Protein AF-A0A7S0H4Q3-F1 (afdb_monomer)

Organism: NCBI:txid1561963

Radius of gyration: 26.05 Å; Cα contacts (8 Å, |Δi|>4): 116; chains: 1; bounding box: 89×51×56 Å

Mean predicted aligned error: 16.58 Å

Foldseek 3Di:
DDDDDDDDDDDDDDDDDDPPPPDDDDDDDPPPPPPDDPDDDPDDDDPDPPPPPDDVPDPPVDDDDFDDPVVQVVVFVLLQVQVQVCQPPPPLLVCLQPVPDDPPDDDPKHKHWDGWDADRRRQDIDTDIDIDDPDPPSVVSSVVSVVVCVVVSQVSSCVVVVNPGRD

Structure (mmCIF, N/CA/C/O backbone):
data_AF-A0A7S0H4Q3-F1
#
_entry.id   AF-A0A7S0H4Q3-F1
#
loop_
_atom_site.group_PDB
_atom_site.id
_atom_site.type_symbol
_atom_site.label_atom_id
_atom_site.label_alt_id
_atom_site.label_comp_id
_atom_site.label_asym_id
_atom_site.label_entity_id
_atom_site.label_seq_id
_atom_site.pdbx_PDB_ins_code
_atom_site.Cartn_x
_atom_site.Cartn_y
_atom_site.Cartn_z
_atom_site.occupancy
_atom_site.B_iso_or_equiv
_atom_site.auth_seq_id
_atom_site.auth_comp_id
_atom_site.auth_asym_id
_atom_site.auth_atom_id
_atom_site.pdbx_PDB_model_num
ATOM 1 N N . TRP A 1 1 ? 45.903 17.457 2.655 1.00 40.56 1 TRP A N 1
ATOM 2 C CA . TRP A 1 1 ? 45.052 18.496 2.052 1.00 40.56 1 TRP A CA 1
ATOM 3 C C . TRP A 1 1 ? 43.611 18.254 2.516 1.00 40.56 1 TRP A C 1
ATOM 5 O O . TRP A 1 1 ? 42.798 17.762 1.752 1.00 40.56 1 TRP A O 1
ATOM 15 N N . GLU A 1 2 ? 43.290 18.280 3.816 1.00 36.81 2 GLU A N 1
ATOM 16 C CA . GLU A 1 2 ? 43.259 19.458 4.721 1.00 36.81 2 GLU A CA 1
ATOM 17 C C . GLU A 1 2 ? 42.435 20.608 4.107 1.00 36.81 2 GLU A C 1
ATOM 19 O O . GLU A 1 2 ? 42.729 21.013 2.993 1.00 36.81 2 GLU A O 1
ATOM 24 N N . GLY A 1 3 ? 41.405 21.181 4.731 1.00 35.56 3 GLY A N 1
ATOM 25 C CA . GLY A 1 3 ? 40.926 21.044 6.098 1.00 35.56 3 GLY A CA 1
ATOM 26 C C . GLY A 1 3 ? 39.667 21.889 6.349 1.00 35.56 3 GLY A C 1
ATOM 27 O O . GLY A 1 3 ? 39.279 22.743 5.556 1.00 35.56 3 GLY A O 1
ATOM 28 N N . PHE A 1 4 ? 39.047 21.586 7.485 1.00 44.62 4 PHE A N 1
ATOM 29 C CA . PHE A 1 4 ? 38.016 22.336 8.200 1.00 44.62 4 PHE A CA 1
ATOM 30 C C . PHE A 1 4 ? 38.403 23.804 8.475 1.00 44.62 4 PHE A C 1
ATOM 32 O O . PHE A 1 4 ? 39.499 24.048 8.970 1.00 44.62 4 PHE A O 1
ATOM 39 N N . SER A 1 5 ? 37.464 24.739 8.276 1.00 35.44 5 SER A N 1
ATOM 40 C CA . SER A 1 5 ? 37.209 25.971 9.064 1.00 35.44 5 SER A CA 1
ATOM 41 C C . SER A 1 5 ? 36.046 26.719 8.374 1.00 35.44 5 SER A C 1
ATOM 43 O O . SER A 1 5 ? 35.934 26.641 7.161 1.00 35.44 5 SER A O 1
ATOM 45 N N . MET A 1 6 ? 35.113 27.443 8.987 1.00 28.39 6 MET A N 1
ATOM 46 C CA . MET A 1 6 ? 35.128 28.155 10.251 1.00 28.39 6 MET A CA 1
ATOM 47 C C . MET A 1 6 ? 33.676 28.517 10.621 1.00 28.39 6 MET A C 1
ATOM 49 O O . MET A 1 6 ? 32.826 28.762 9.767 1.00 28.39 6 MET A O 1
ATOM 53 N N . VAL A 1 7 ? 33.424 28.539 11.922 1.00 37.47 7 VAL A N 1
ATOM 54 C CA . VAL A 1 7 ? 32.206 28.963 12.613 1.00 37.47 7 VAL A CA 1
ATOM 55 C C . VAL A 1 7 ? 31.779 30.377 12.196 1.00 37.47 7 VAL A C 1
ATOM 57 O O . VAL A 1 7 ? 32.596 31.292 12.167 1.00 37.47 7 VAL A O 1
ATOM 60 N N . THR A 1 8 ? 30.485 30.599 11.959 1.00 34.31 8 THR A N 1
ATOM 61 C CA . THR A 1 8 ? 29.902 31.949 11.992 1.00 34.31 8 THR A CA 1
ATOM 62 C C . THR A 1 8 ? 28.554 31.896 12.700 1.00 34.31 8 THR A C 1
ATOM 64 O O . THR A 1 8 ? 27.509 31.607 12.123 1.00 34.31 8 THR A O 1
ATOM 67 N N . VAL A 1 9 ? 28.623 32.133 14.008 1.00 36.75 9 VAL A N 1
ATOM 68 C CA . VAL A 1 9 ? 27.495 32.480 14.869 1.00 36.75 9 VAL A CA 1
ATOM 69 C C . VAL A 1 9 ? 27.100 33.912 14.523 1.00 36.75 9 VAL A C 1
ATOM 71 O O . VAL A 1 9 ? 27.875 34.830 14.768 1.00 36.75 9 VAL A O 1
ATOM 74 N N . ILE A 1 10 ? 25.900 34.115 13.982 1.00 34.19 10 ILE A N 1
ATOM 75 C CA . ILE A 1 10 ? 25.244 35.427 14.008 1.00 34.19 10 ILE A CA 1
ATOM 76 C C . ILE A 1 10 ? 23.890 35.234 14.674 1.00 34.19 10 ILE A C 1
ATOM 78 O O . ILE A 1 10 ? 22.896 34.848 14.064 1.00 34.19 10 ILE A O 1
ATOM 82 N N . ALA A 1 11 ? 23.902 35.483 15.979 1.00 35.97 11 ALA A N 1
ATOM 83 C CA . ALA A 1 11 ? 22.726 35.831 16.742 1.00 35.97 11 ALA A CA 1
ATOM 84 C C . ALA A 1 11 ? 22.441 37.317 16.501 1.00 35.97 11 ALA A C 1
ATOM 86 O O . ALA A 1 11 ? 23.176 38.169 16.987 1.00 35.97 11 ALA A O 1
ATOM 87 N N . LEU A 1 12 ? 21.365 37.619 15.780 1.00 40.06 12 LEU A N 1
ATOM 88 C CA . LEU A 1 12 ? 20.659 38.891 15.884 1.00 40.06 12 LEU A CA 1
ATOM 89 C C . LEU A 1 12 ? 19.166 38.583 15.827 1.00 40.06 12 LEU A C 1
ATOM 91 O O . LEU A 1 12 ? 18.606 38.264 14.781 1.00 40.06 12 LEU A O 1
ATOM 95 N N . GLY A 1 13 ? 18.540 38.623 17.000 1.00 33.88 13 GLY A N 1
ATOM 96 C CA . GLY A 1 13 ? 17.096 38.728 17.095 1.00 33.88 13 GLY A CA 1
ATOM 97 C C . GLY A 1 13 ? 16.637 40.125 16.681 1.00 33.88 13 GLY A C 1
ATOM 98 O O . GLY A 1 13 ? 17.330 41.102 16.938 1.00 33.88 13 GLY A O 1
ATOM 99 N N . LEU A 1 14 ? 15.449 40.215 16.087 1.00 34.88 14 LEU A N 1
ATOM 100 C CA . LEU A 1 14 ? 14.294 40.831 16.743 1.00 34.88 14 LEU A CA 1
ATOM 101 C C . LEU A 1 14 ? 13.016 40.577 15.923 1.00 34.88 14 LEU A C 1
ATOM 103 O O . LEU A 1 14 ? 12.909 40.955 14.763 1.00 34.88 14 LEU A O 1
ATOM 107 N N . CYS A 1 15 ? 12.057 39.928 16.584 1.00 33.53 15 CYS A N 1
ATOM 108 C CA . CYS A 1 15 ? 10.626 40.230 16.592 1.00 33.53 15 CYS A CA 1
ATOM 109 C C . CYS A 1 15 ? 10.048 41.104 15.467 1.00 33.53 15 CYS A C 1
ATOM 111 O O . CYS A 1 15 ? 10.113 42.323 15.573 1.00 33.53 15 CYS A O 1
ATOM 113 N N . VAL A 1 16 ? 9.265 40.492 14.567 1.00 36.00 16 VAL A N 1
ATOM 114 C CA . VAL A 1 16 ? 7.981 41.053 14.104 1.00 36.00 16 VAL A CA 1
ATOM 115 C C . VAL A 1 16 ? 6.975 39.911 13.871 1.00 36.00 16 VAL A C 1
ATOM 117 O O . VAL A 1 16 ? 7.097 39.127 12.939 1.00 36.00 16 VAL A O 1
ATOM 120 N N . LEU A 1 17 ? 6.011 39.826 14.794 1.00 42.72 17 LEU A N 1
ATOM 121 C CA . LEU A 1 17 ? 4.591 39.476 14.627 1.00 42.72 17 LEU A CA 1
ATOM 122 C C . LEU A 1 17 ? 4.208 38.405 13.588 1.00 42.72 17 LEU A C 1
ATOM 124 O O . LEU A 1 17 ? 4.086 38.672 12.398 1.00 42.72 17 LEU A O 1
ATOM 128 N N . GLY A 1 18 ? 3.835 37.226 14.088 1.00 36.31 18 GLY A N 1
ATOM 129 C CA . GLY A 1 18 ? 3.171 36.207 13.279 1.00 36.31 18 GLY A CA 1
ATOM 130 C C . GLY A 1 18 ? 2.804 34.958 14.065 1.00 36.31 18 GLY A C 1
ATOM 131 O O . GLY A 1 18 ? 3.160 33.856 13.664 1.00 36.31 18 GLY A O 1
ATOM 132 N N . SER A 1 19 ? 2.127 35.113 15.206 1.00 38.25 19 SER A N 1
ATOM 133 C CA . SER A 1 19 ? 1.553 33.993 15.957 1.00 38.25 19 SER A CA 1
ATOM 134 C C . SER A 1 19 ? 0.456 33.304 15.137 1.00 38.25 19 SER A C 1
ATOM 136 O O . SER A 1 19 ? -0.730 33.536 15.359 1.00 38.25 19 SER A O 1
ATOM 138 N N . LEU A 1 20 ? 0.831 32.412 14.214 1.00 38.84 20 LEU A N 1
ATOM 139 C CA . LEU A 1 20 ? -0.059 31.362 13.723 1.00 38.84 20 LEU A CA 1
ATOM 140 C C . LEU A 1 20 ? -0.149 30.285 14.812 1.00 38.84 20 LEU A C 1
ATOM 142 O O . LEU A 1 20 ? 0.417 29.196 14.733 1.00 38.84 20 LEU A O 1
ATOM 146 N N . ALA A 1 21 ? -0.851 30.639 15.886 1.00 36.44 21 ALA A N 1
ATOM 147 C CA . ALA A 1 21 ? -1.367 29.679 16.838 1.00 36.44 21 ALA A CA 1
ATOM 148 C C . ALA A 1 21 ? -2.352 28.788 16.077 1.00 36.44 21 ALA A C 1
ATOM 150 O O . ALA A 1 21 ? -3.489 29.178 15.828 1.00 36.44 21 ALA A O 1
ATOM 151 N N . ILE A 1 22 ? -1.895 27.605 15.673 1.00 44.16 22 ILE A N 1
ATOM 152 C CA . ILE A 1 22 ? -2.768 26.523 15.229 1.00 44.16 22 ILE A CA 1
ATOM 153 C C . ILE A 1 22 ? -3.692 26.237 16.419 1.00 44.16 22 ILE A C 1
ATOM 155 O O . ILE A 1 22 ? -3.206 25.773 17.457 1.00 44.16 22 ILE A O 1
ATOM 159 N N . PRO A 1 23 ? -4.997 26.558 16.344 1.00 47.06 23 PRO A N 1
ATOM 160 C CA . PRO A 1 23 ? -5.883 26.281 17.455 1.00 47.06 23 PRO A CA 1
ATOM 161 C C . PRO A 1 23 ? -5.947 24.757 17.625 1.00 47.06 23 PRO A C 1
ATOM 163 O O . PRO A 1 23 ? -6.136 24.044 16.634 1.00 47.06 23 PRO A O 1
ATOM 166 N N . PRO A 1 24 ? -5.815 24.217 18.852 1.00 47.97 24 PRO A N 1
ATOM 167 C CA . PRO A 1 24 ? -6.179 22.828 19.075 1.00 47.97 24 PRO A CA 1
ATOM 168 C C . PRO A 1 24 ? -7.644 22.665 18.648 1.00 47.97 24 PRO A C 1
ATOM 170 O O . PRO A 1 24 ? -8.441 23.580 18.897 1.00 47.97 24 PRO A O 1
ATOM 173 N N . PRO A 1 25 ? -8.033 21.542 18.019 1.00 42.38 25 PRO A N 1
ATOM 174 C CA . PRO A 1 25 ? -9.421 21.313 17.660 1.00 42.38 25 PRO A CA 1
ATOM 175 C C . PRO A 1 25 ? -10.269 21.301 18.938 1.00 42.38 25 PRO A C 1
ATOM 177 O O . PRO A 1 25 ? -10.361 20.312 19.663 1.00 42.38 25 PRO A O 1
ATOM 180 N N . ARG A 1 26 ? -10.892 22.449 19.219 1.00 42.44 26 ARG A N 1
ATOM 181 C CA . ARG A 1 26 ? -12.190 22.517 19.882 1.00 42.44 26 ARG A CA 1
ATOM 182 C C . ARG A 1 26 ? -13.185 21.802 18.961 1.00 42.44 26 ARG A C 1
ATOM 184 O O . ARG A 1 26 ? -12.944 21.711 17.765 1.00 42.44 26 ARG A O 1
ATOM 191 N N . PHE A 1 27 ? -14.289 21.322 19.528 1.00 34.94 27 PHE A N 1
ATOM 192 C CA . PHE A 1 27 ? -15.312 20.449 18.923 1.00 34.94 27 PHE A CA 1
ATOM 193 C C . PHE A 1 27 ? -14.974 18.948 19.024 1.00 34.94 27 PHE A C 1
ATOM 195 O O . PHE A 1 27 ? -13.976 18.471 18.512 1.00 34.94 27 PHE A O 1
ATOM 202 N N . ALA A 1 28 ? -15.774 18.104 19.664 1.00 34.75 28 ALA A N 1
ATOM 203 C CA . ALA A 1 28 ? -17.036 18.319 20.346 1.00 34.75 28 ALA A CA 1
ATOM 204 C C . ALA A 1 28 ? -17.181 17.216 21.396 1.00 34.75 28 ALA A C 1
ATOM 206 O O . ALA A 1 28 ? -17.070 16.027 21.095 1.00 34.75 28 ALA A O 1
ATOM 207 N N . MET A 1 29 ? -17.463 17.617 22.632 1.00 29.95 29 MET A N 1
ATOM 208 C CA . MET A 1 29 ? -18.111 16.739 23.590 1.00 29.95 29 MET A CA 1
ATOM 209 C C . MET A 1 29 ? -19.447 16.345 22.949 1.00 29.95 29 MET A C 1
ATOM 211 O O . MET A 1 29 ? -20.330 17.188 22.791 1.00 29.95 29 MET A O 1
ATOM 215 N N . LEU A 1 30 ? -19.567 15.096 22.494 1.00 29.36 30 LEU A N 1
ATOM 216 C CA . LEU A 1 30 ? -20.836 14.538 22.039 1.00 29.36 30 LEU A CA 1
ATOM 217 C C . LEU A 1 30 ? -21.786 14.560 23.236 1.00 29.36 30 LEU A C 1
ATOM 219 O O . LEU A 1 30 ? -21.784 13.671 24.086 1.00 29.36 30 LEU A O 1
ATOM 223 N N . ARG A 1 31 ? -22.578 15.631 23.311 1.00 32.28 31 ARG A N 1
ATOM 224 C CA . ARG A 1 31 ? -23.777 15.700 24.128 1.00 32.28 31 ARG A CA 1
ATOM 225 C C . ARG A 1 31 ? -24.659 14.566 23.631 1.00 32.28 31 ARG A C 1
ATOM 227 O O . ARG A 1 31 ? -25.199 14.637 22.532 1.00 32.28 31 ARG A O 1
ATOM 234 N N . VAL A 1 32 ? -24.751 13.503 24.424 1.00 38.97 32 VAL A N 1
ATOM 235 C CA . VAL A 1 32 ? -25.743 12.449 24.229 1.00 38.97 32 VAL A CA 1
ATOM 236 C C . VAL A 1 32 ? -27.096 13.144 24.312 1.00 38.97 32 VAL A C 1
ATOM 238 O O . VAL A 1 32 ? -27.574 13.469 25.400 1.00 38.97 32 VAL A O 1
ATOM 241 N N . THR A 1 33 ? -27.690 13.461 23.163 1.00 35.88 33 THR A N 1
ATOM 242 C CA . THR A 1 33 ? -29.092 13.846 23.112 1.00 35.88 33 THR A CA 1
ATOM 243 C C . THR A 1 33 ? -29.859 12.629 23.589 1.00 35.88 33 THR A C 1
ATOM 245 O O . THR A 1 33 ? -29.909 11.608 22.903 1.00 35.88 33 THR A O 1
ATOM 248 N N . ARG A 1 34 ? -30.378 12.725 24.819 1.00 33.28 34 ARG A N 1
ATOM 249 C CA . ARG A 1 34 ? -31.396 11.823 25.347 1.00 33.28 34 ARG A CA 1
ATOM 250 C C . ARG A 1 34 ? -32.397 11.552 24.232 1.00 33.28 34 ARG A C 1
ATOM 252 O O . ARG A 1 34 ? -33.029 12.485 23.743 1.00 33.28 34 ARG A O 1
ATOM 259 N N . LEU A 1 35 ? -32.554 10.285 23.872 1.00 42.25 35 LEU A N 1
ATOM 260 C CA . LEU A 1 35 ? -33.773 9.848 23.219 1.00 42.25 35 LEU A CA 1
ATOM 261 C C . LEU A 1 35 ? -34.908 10.151 24.195 1.00 42.25 35 LEU A C 1
ATOM 263 O O . LEU A 1 35 ? -34.935 9.638 25.316 1.00 42.25 35 LEU A O 1
ATOM 267 N N . ALA A 1 36 ? -35.784 11.066 23.794 1.00 39.97 36 ALA A N 1
ATOM 268 C CA . ALA A 1 36 ? -37.023 11.330 24.492 1.00 39.97 36 ALA A CA 1
ATOM 269 C C . ALA A 1 36 ? -37.851 10.040 24.470 1.00 39.97 36 ALA A C 1
ATOM 271 O O . ALA A 1 36 ? -38.384 9.644 23.435 1.00 39.97 36 ALA A O 1
ATOM 272 N N . ASN A 1 37 ? -37.921 9.364 25.614 1.00 43.16 37 ASN A N 1
ATOM 273 C CA . ASN A 1 37 ? -38.928 8.346 25.854 1.00 43.16 37 ASN A CA 1
ATOM 274 C C . ASN A 1 37 ? -40.280 9.068 25.968 1.00 43.16 37 ASN A C 1
ATOM 276 O O . ASN A 1 37 ? -40.429 9.936 26.829 1.00 43.16 37 ASN A O 1
ATOM 280 N N . ARG A 1 38 ? -41.246 8.747 25.096 1.00 48.38 38 ARG A N 1
ATOM 281 C CA . ARG A 1 38 ? -42.603 9.331 25.145 1.00 48.38 38 ARG A CA 1
ATOM 282 C C . ARG A 1 38 ? -43.403 8.884 26.368 1.00 48.38 38 ARG A C 1
ATOM 284 O O . ARG A 1 38 ? -44.428 9.487 26.660 1.00 48.38 38 ARG A O 1
ATOM 291 N N . ASN A 1 39 ? -42.923 7.891 27.111 1.00 43.19 39 ASN A N 1
ATOM 292 C CA . ASN A 1 39 ? -43.582 7.436 28.324 1.00 43.19 39 ASN A CA 1
ATOM 293 C C . ASN A 1 39 ? -42.811 7.988 29.525 1.00 43.19 39 ASN A C 1
ATOM 295 O O . ASN A 1 39 ? -41.705 7.542 29.836 1.00 43.19 39 ASN A O 1
ATOM 299 N N . GLY A 1 40 ? -43.384 9.026 30.140 1.00 45.94 40 GLY A N 1
ATOM 300 C CA . GLY A 1 40 ? -42.825 9.738 31.282 1.00 45.94 40 GLY A CA 1
ATOM 301 C C . GLY A 1 40 ? -42.384 8.792 32.398 1.00 45.94 40 GLY A C 1
ATOM 302 O O . GLY A 1 40 ? -43.180 8.049 32.960 1.00 45.94 40 GLY A O 1
ATOM 303 N N . GLY A 1 41 ? -41.096 8.840 32.721 1.00 36.22 41 GLY A N 1
ATOM 304 C CA . GLY A 1 41 ? -40.503 8.083 33.815 1.00 36.22 41 GLY A CA 1
ATOM 305 C C . GLY A 1 41 ? -39.103 8.602 34.105 1.00 36.22 41 GLY A C 1
ATOM 306 O O . GLY A 1 41 ? -38.128 8.190 33.479 1.00 36.22 41 GLY A O 1
ATOM 307 N N . LEU A 1 42 ? -39.002 9.555 35.033 1.00 39.47 42 LEU A N 1
ATOM 308 C CA . LEU A 1 42 ? -37.741 10.145 35.475 1.00 39.47 42 LEU A CA 1
ATOM 309 C C . LEU A 1 42 ? -37.037 9.175 36.443 1.00 39.47 42 LEU A C 1
ATOM 311 O O . LEU A 1 42 ? -37.145 9.296 37.660 1.00 39.47 42 LEU A O 1
ATOM 315 N N . ALA A 1 43 ? -36.319 8.183 35.916 1.00 38.75 43 ALA A N 1
ATOM 316 C CA . ALA A 1 43 ? -35.510 7.297 36.748 1.00 38.75 43 ALA A CA 1
ATOM 317 C C . ALA A 1 43 ? -34.184 7.983 37.131 1.00 38.75 43 ALA A C 1
ATOM 319 O O . ALA A 1 43 ? -33.261 8.100 36.323 1.00 38.75 43 ALA A O 1
ATOM 320 N N . LYS A 1 44 ? -34.085 8.442 38.386 1.00 44.53 44 LYS A N 1
ATOM 321 C CA . LYS A 1 44 ? -32.809 8.747 39.053 1.00 44.53 44 LYS A CA 1
ATOM 322 C C . LYS A 1 44 ? -32.023 7.437 39.195 1.00 44.53 44 LYS A C 1
ATOM 324 O O . LYS A 1 44 ? -32.468 6.531 39.891 1.00 44.53 44 LYS A O 1
ATOM 329 N N . GLY A 1 45 ? -30.855 7.335 38.563 1.00 35.31 45 GLY A N 1
ATOM 330 C CA . GLY A 1 45 ? -30.003 6.149 38.650 1.00 35.31 45 GLY A CA 1
ATOM 331 C C . GLY A 1 45 ? -28.533 6.469 38.392 1.00 35.31 45 GLY A C 1
ATOM 332 O O . GLY A 1 45 ? -28.195 7.075 37.382 1.00 35.31 45 GLY A O 1
ATOM 333 N N . ARG A 1 46 ? -27.696 6.076 39.358 1.00 38.03 46 ARG A N 1
ATOM 334 C CA . ARG A 1 46 ? -26.222 6.099 39.423 1.00 38.03 46 ARG A CA 1
ATOM 335 C C . ARG A 1 46 ? -25.494 6.056 38.070 1.00 38.03 46 ARG A C 1
ATOM 337 O O . ARG A 1 46 ? -25.784 5.211 37.231 1.00 38.03 46 ARG A O 1
ATOM 344 N N . LEU A 1 47 ? -24.444 6.877 37.962 1.00 41.16 47 LEU A N 1
ATOM 345 C CA . LEU A 1 47 ? -23.371 6.818 36.958 1.00 41.16 47 LEU A CA 1
ATOM 346 C C . LEU A 1 47 ? -22.605 5.481 37.055 1.00 41.16 47 LEU A C 1
ATOM 348 O O . LEU A 1 47 ? -21.493 5.407 37.569 1.00 41.16 47 LEU A O 1
ATOM 352 N N . GLY A 1 48 ? -23.231 4.397 36.609 1.00 36.16 48 GLY A N 1
ATOM 353 C CA . GLY A 1 48 ? -22.603 3.102 36.384 1.00 36.16 48 GLY A CA 1
ATOM 354 C C . GLY A 1 48 ? -22.181 2.994 34.925 1.00 36.16 48 GLY A C 1
ATOM 355 O O . GLY A 1 48 ? -22.912 3.416 34.036 1.00 36.16 48 GLY A O 1
ATOM 356 N N . ARG A 1 49 ? -20.983 2.455 34.689 1.00 42.56 49 ARG A N 1
ATOM 357 C CA . ARG A 1 49 ? -20.369 2.197 33.377 1.00 42.56 49 ARG A CA 1
ATOM 358 C C .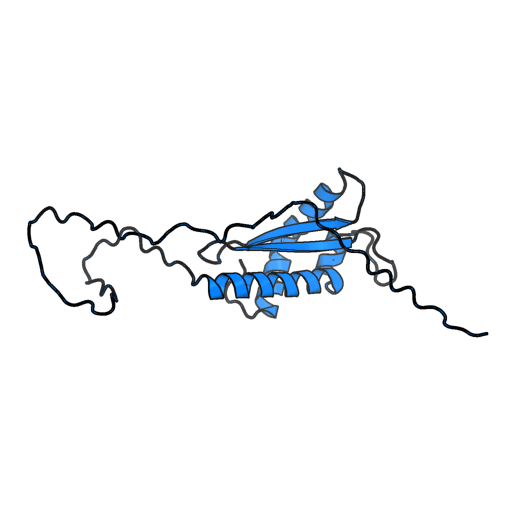 ARG A 1 49 ? -21.428 1.729 32.369 1.00 42.56 49 ARG A C 1
ATOM 360 O O . ARG A 1 49 ? -21.977 0.641 32.520 1.00 42.56 49 ARG A O 1
ATOM 367 N N . ASN A 1 50 ? -21.700 2.557 31.360 1.00 40.69 50 ASN A N 1
ATOM 368 C CA . ASN A 1 50 ? -22.670 2.286 30.299 1.00 40.69 50 ASN A CA 1
ATOM 369 C C . ASN A 1 50 ? -22.150 1.183 29.365 1.00 40.69 50 ASN A C 1
ATOM 371 O O . ASN A 1 50 ? -21.756 1.440 28.230 1.00 40.69 50 ASN A O 1
ATOM 375 N N . LEU A 1 51 ? -22.139 -0.056 29.846 1.00 46.53 51 LEU A N 1
ATOM 376 C CA . LEU A 1 51 ? -22.220 -1.219 28.984 1.00 46.53 51 LEU A CA 1
ATOM 377 C C . LEU A 1 51 ? -23.709 -1.368 28.667 1.00 46.53 51 LEU A C 1
ATOM 379 O O . LEU A 1 51 ? -24.476 -1.860 29.494 1.00 46.53 51 LEU A O 1
ATOM 383 N N . LEU A 1 52 ? -24.142 -0.845 27.517 1.00 51.00 52 LEU A N 1
ATOM 384 C CA . L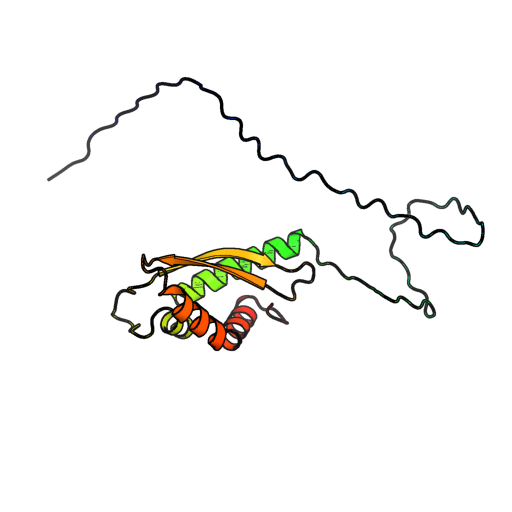EU A 1 52 ? -25.498 -1.069 27.018 1.00 51.00 52 LEU A CA 1
ATOM 385 C C . LEU A 1 52 ? -25.675 -2.581 26.845 1.00 51.00 52 LEU A C 1
ATOM 387 O O . LEU A 1 52 ? -25.217 -3.171 25.871 1.00 51.00 52 LEU A O 1
ATOM 391 N N . LYS A 1 53 ? -26.285 -3.218 27.844 1.00 45.41 53 LYS A N 1
ATOM 392 C C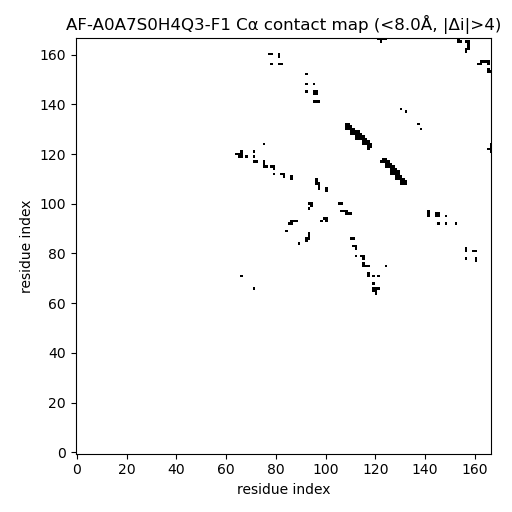A . LYS A 1 53 ? -26.658 -4.628 27.820 1.00 45.41 53 LYS A CA 1
ATOM 393 C C . LYS A 1 53 ? -27.880 -4.728 26.909 1.00 45.41 53 LYS A C 1
ATOM 395 O O . LYS A 1 53 ? -29.003 -4.568 27.378 1.00 45.41 53 LYS A O 1
ATOM 400 N N . ILE A 1 54 ? -27.640 -4.879 25.605 1.00 55.62 54 ILE A N 1
ATOM 401 C CA . ILE A 1 54 ? -28.696 -5.059 24.601 1.00 55.62 54 ILE A CA 1
ATOM 402 C C . ILE A 1 54 ? -29.482 -6.305 25.012 1.00 55.62 54 ILE A C 1
ATOM 404 O O . ILE A 1 54 ? -28.901 -7.386 25.150 1.00 55.62 54 ILE A O 1
ATOM 408 N N . ARG A 1 55 ? -30.778 -6.149 25.291 1.00 49.44 55 ARG A N 1
ATOM 409 C CA . ARG A 1 55 ? -31.639 -7.286 25.623 1.00 49.44 55 ARG A CA 1
ATOM 410 C C . ARG A 1 55 ? -32.016 -7.996 24.317 1.00 49.44 55 ARG A C 1
ATOM 412 O O . ARG A 1 55 ? -32.203 -7.319 23.304 1.00 49.44 55 ARG A O 1
ATOM 419 N N . PRO A 1 56 ? -32.142 -9.334 24.302 1.00 42.75 56 PRO A N 1
ATOM 420 C CA . PRO A 1 56 ? -32.663 -10.038 23.134 1.00 42.75 56 PRO A CA 1
ATOM 421 C C . PRO A 1 56 ? -34.117 -9.592 22.906 1.00 42.75 56 PRO A C 1
ATOM 423 O O . PRO A 1 56 ? -34.998 -9.932 23.689 1.00 42.75 56 PRO A O 1
ATOM 426 N N . GLY A 1 57 ? -34.341 -8.751 21.891 1.00 53.22 57 GLY A N 1
ATOM 427 C CA . GLY A 1 57 ? -35.640 -8.134 21.584 1.00 53.22 57 GLY A CA 1
ATOM 428 C C . GLY A 1 57 ? -35.564 -6.664 21.149 1.00 53.22 57 GLY A C 1
ATOM 429 O O . GLY A 1 57 ? -36.487 -6.178 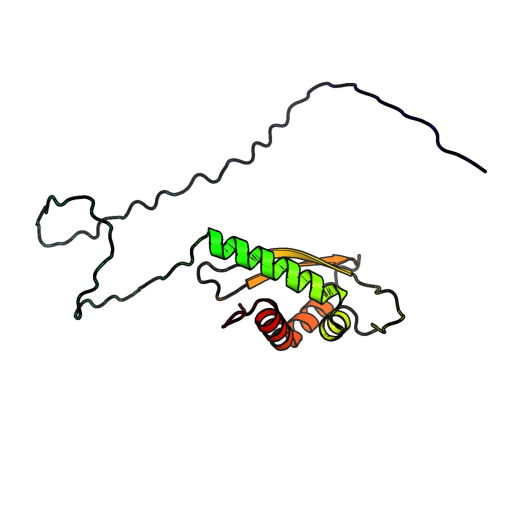20.497 1.00 53.22 57 GLY A O 1
ATOM 430 N N . ASP A 1 58 ? -34.462 -5.965 21.434 1.00 57.41 58 ASP A N 1
ATOM 431 C CA . ASP A 1 58 ? -34.263 -4.595 20.952 1.00 57.41 58 ASP A CA 1
ATOM 432 C C . ASP A 1 58 ? -33.910 -4.607 19.450 1.00 57.41 58 ASP A C 1
ATOM 434 O O . ASP A 1 58 ? -32.870 -5.136 19.049 1.00 57.41 58 ASP A O 1
ATOM 438 N N . ARG A 1 59 ? -34.752 -4.001 18.595 1.00 54.12 59 ARG A N 1
ATOM 439 C CA . ARG A 1 59 ? -34.394 -3.696 17.195 1.00 54.12 59 ARG A CA 1
ATOM 440 C C . ARG A 1 59 ? -33.348 -2.579 17.183 1.00 54.12 59 ARG A C 1
ATOM 442 O O . ARG A 1 59 ? -33.675 -1.400 17.092 1.00 54.12 59 ARG A O 1
ATOM 449 N N . VAL A 1 60 ? -32.076 -2.946 17.316 1.00 59.34 60 VAL A N 1
ATOM 450 C CA . VAL A 1 60 ? -30.964 -1.997 17.198 1.00 59.34 60 VAL A CA 1
ATOM 451 C C . VAL A 1 60 ? -30.692 -1.748 15.716 1.00 59.34 60 VAL A C 1
ATOM 453 O O . VAL A 1 60 ? -29.878 -2.426 15.100 1.00 59.34 60 VAL A O 1
ATOM 456 N N . GLU A 1 61 ? -31.388 -0.777 15.124 1.00 59.12 61 GLU A N 1
ATOM 457 C CA . GLU A 1 61 ? -31.300 -0.490 13.681 1.00 59.12 61 GLU A CA 1
ATOM 458 C C . GLU A 1 61 ? -29.949 0.103 13.233 1.00 59.12 61 GLU A C 1
ATOM 460 O O . GLU A 1 61 ? -29.728 0.292 12.039 1.00 59.12 61 GLU A O 1
ATOM 465 N N . ASN A 1 62 ? -29.008 0.396 14.143 1.00 59.59 62 ASN A N 1
ATOM 466 C CA . ASN A 1 62 ? -27.675 0.856 13.741 1.00 59.59 62 ASN A CA 1
ATOM 467 C C . ASN A 1 62 ? -26.639 0.791 14.878 1.00 59.59 62 ASN A C 1
ATOM 469 O O . ASN A 1 62 ? -26.427 1.763 15.607 1.00 59.59 62 ASN A O 1
ATOM 473 N N . ILE A 1 63 ? -25.947 -0.341 15.031 1.00 68.25 63 ILE A N 1
ATOM 474 C CA . ILE A 1 63 ? -24.747 -0.398 15.879 1.00 68.25 63 ILE A CA 1
ATOM 475 C C . ILE A 1 63 ? -23.573 0.165 15.068 1.00 68.25 63 ILE A C 1
ATOM 477 O O . ILE A 1 63 ? -23.015 -0.518 14.212 1.00 68.25 63 ILE A O 1
ATOM 481 N N . ARG A 1 64 ? -23.184 1.418 15.335 1.00 65.25 64 ARG A N 1
ATOM 482 C CA . ARG A 1 64 ? -21.967 2.020 14.761 1.00 65.25 64 ARG A CA 1
ATOM 483 C C . ARG A 1 64 ? -20.776 1.769 15.682 1.00 65.25 64 ARG A C 1
ATOM 485 O O . ARG A 1 64 ? -20.581 2.472 16.672 1.00 65.25 64 ARG A O 1
ATOM 492 N N . CYS A 1 65 ? -19.988 0.753 15.358 1.00 65.19 65 CYS A N 1
ATOM 493 C CA . CYS A 1 65 ? -18.760 0.420 16.074 1.00 65.19 65 CYS A CA 1
ATOM 494 C C . CYS A 1 65 ? -17.598 1.283 15.566 1.00 65.19 65 CYS A C 1
ATOM 496 O O . CYS A 1 65 ? -16.926 0.899 14.616 1.00 65.19 65 CYS A O 1
ATOM 498 N N . PHE A 1 66 ? -17.323 2.422 16.201 1.00 76.75 66 PHE A N 1
ATOM 499 C CA . PHE A 1 66 ? -16.139 3.213 15.852 1.00 76.75 66 PHE A CA 1
ATOM 500 C C . PHE A 1 66 ? -14.864 2.616 16.455 1.00 76.75 66 PHE A C 1
ATOM 502 O O . PHE A 1 66 ? -14.841 2.220 17.625 1.00 76.75 66 PHE A O 1
ATOM 509 N N . ALA A 1 67 ? -13.775 2.600 15.684 1.00 81.31 67 ALA A N 1
ATOM 510 C CA . ALA A 1 67 ? -12.469 2.251 16.222 1.00 81.31 67 ALA A CA 1
ATOM 511 C C . ALA A 1 67 ? -11.949 3.353 17.162 1.00 81.31 67 ALA A C 1
ATOM 513 O O . ALA A 1 67 ? -12.237 4.542 17.006 1.00 81.31 67 ALA A O 1
ATOM 514 N N . ASN A 1 68 ? -11.134 2.962 18.144 1.00 88.50 68 ASN A N 1
ATOM 515 C CA . ASN A 1 68 ? -10.456 3.919 19.013 1.00 88.50 68 ASN A CA 1
ATOM 516 C C . ASN A 1 68 ? -9.476 4.778 18.190 1.00 88.50 68 ASN A C 1
ATOM 518 O O . ASN A 1 68 ? -8.623 4.239 17.484 1.00 88.50 68 ASN A O 1
ATOM 522 N N . LEU A 1 69 ? -9.550 6.103 18.341 1.00 89.56 69 LEU A N 1
ATOM 523 C CA . LEU A 1 69 ? -8.712 7.060 17.608 1.00 89.56 69 LEU A CA 1
ATOM 524 C C . LEU A 1 69 ? -7.204 6.812 17.784 1.00 89.56 69 LEU A C 1
ATOM 526 O O . LEU A 1 69 ? -6.444 7.000 16.838 1.00 89.56 69 LEU A O 1
ATOM 530 N N . ARG A 1 70 ? -6.762 6.337 18.960 1.00 92.38 70 ARG A N 1
ATOM 531 C CA . ARG A 1 70 ? -5.350 5.982 19.204 1.00 92.38 70 ARG A CA 1
ATOM 532 C C . ARG A 1 70 ? -4.904 4.785 18.368 1.00 92.38 70 ARG A C 1
ATOM 534 O O . ARG A 1 70 ? -3.773 4.752 17.900 1.00 92.38 70 ARG A O 1
ATOM 541 N N . ARG A 1 71 ? -5.786 3.798 18.180 1.00 91.69 71 ARG A N 1
ATOM 542 C CA . ARG A 1 71 ? -5.503 2.640 17.320 1.00 91.69 71 ARG A CA 1
ATOM 543 C C . ARG A 1 71 ? -5.452 3.070 15.858 1.00 91.69 71 ARG A C 1
ATOM 545 O O . ARG A 1 71 ? -4.543 2.672 15.145 1.00 91.69 71 ARG A O 1
ATOM 552 N N . LEU A 1 72 ? -6.398 3.905 15.441 1.00 92.75 72 LEU A N 1
ATOM 553 C CA . LEU A 1 72 ? -6.504 4.391 14.069 1.00 92.75 72 LEU A CA 1
ATOM 554 C C . LEU A 1 72 ? -5.262 5.184 13.642 1.00 92.75 72 LEU A C 1
ATOM 556 O O . LEU A 1 72 ? -4.715 4.927 12.573 1.00 92.75 72 LEU A O 1
ATOM 560 N N . SER A 1 73 ? -4.767 6.084 14.497 1.00 93.50 73 SER A N 1
ATOM 561 C CA . SER A 1 73 ? -3.543 6.843 14.211 1.00 93.50 73 SER A CA 1
ATOM 562 C C . SER A 1 73 ? -2.286 5.972 14.220 1.00 93.50 73 SER A C 1
ATOM 564 O O . SER A 1 73 ? -1.382 6.202 13.420 1.00 93.50 73 SER A O 1
ATOM 566 N N . ARG A 1 74 ? -2.227 4.951 15.086 1.00 94.19 74 ARG A N 1
ATOM 567 C CA . ARG A 1 74 ? -1.120 3.988 15.103 1.00 94.19 74 ARG A CA 1
ATOM 568 C C . ARG A 1 74 ? -1.065 3.172 13.811 1.00 94.19 74 ARG A C 1
ATOM 570 O O . ARG A 1 74 ? -0.020 3.147 13.175 1.00 94.19 74 ARG A O 1
ATOM 577 N N . VAL A 1 75 ? -2.190 2.586 13.401 1.00 94.44 75 VAL A N 1
ATOM 578 C CA . VAL A 1 75 ? -2.277 1.793 12.164 1.00 94.44 75 VAL A CA 1
ATOM 579 C C . VAL A 1 75 ? -1.981 2.657 10.938 1.00 94.44 75 VAL A C 1
ATOM 581 O O . VAL A 1 75 ? -1.250 2.223 10.058 1.00 94.44 75 VAL A O 1
ATOM 584 N N . GLY A 1 76 ? -2.474 3.900 10.895 1.00 95.56 76 GLY A N 1
ATOM 585 C CA . GLY A 1 76 ? -2.151 4.829 9.806 1.00 95.56 76 GLY A CA 1
ATOM 586 C C . GLY A 1 76 ? -0.643 5.077 9.669 1.00 95.56 76 GLY A C 1
ATOM 587 O O . GLY A 1 76 ? -0.105 4.996 8.569 1.00 95.56 76 GLY A O 1
ATOM 588 N N . LYS A 1 77 ? 0.058 5.296 10.790 1.00 95.94 77 LYS A N 1
ATOM 589 C CA . LYS A 1 77 ? 1.523 5.467 10.803 1.00 95.94 77 LYS A CA 1
ATOM 590 C C . LYS A 1 77 ? 2.276 4.190 10.434 1.00 95.94 77 LYS A C 1
ATOM 592 O O . LYS A 1 77 ? 3.304 4.270 9.773 1.00 95.94 77 LYS A O 1
ATOM 597 N N . GLU A 1 78 ? 1.796 3.032 10.876 1.00 95.50 78 GLU A N 1
ATOM 598 C CA . GLU A 1 78 ? 2.387 1.734 10.525 1.00 95.50 78 GLU A CA 1
ATOM 599 C C . GLU A 1 78 ? 2.260 1.473 9.017 1.00 95.50 78 GLU A C 1
ATOM 601 O O . GLU A 1 78 ? 3.262 1.198 8.365 1.00 95.50 78 GLU A O 1
ATOM 606 N N . ILE A 1 79 ? 1.077 1.694 8.432 1.00 96.38 79 ILE A N 1
ATOM 607 C CA . ILE A 1 79 ? 0.869 1.613 6.978 1.00 96.38 79 ILE A CA 1
ATOM 608 C C . ILE A 1 79 ? 1.778 2.596 6.239 1.00 96.38 79 ILE A C 1
ATOM 610 O O . ILE A 1 79 ? 2.371 2.221 5.236 1.00 96.38 79 ILE A O 1
ATOM 614 N N . GLN A 1 80 ? 1.916 3.834 6.723 1.00 96.50 80 GLN A N 1
ATOM 615 C CA . GLN A 1 80 ? 2.797 4.820 6.094 1.00 96.50 80 GLN A CA 1
ATOM 616 C C . GLN A 1 80 ? 4.247 4.326 6.007 1.00 96.50 80 GLN A C 1
ATOM 618 O O . GLN A 1 80 ? 4.887 4.493 4.972 1.00 96.50 80 GLN A O 1
ATOM 623 N N . ARG A 1 81 ? 4.758 3.715 7.082 1.00 96.06 81 ARG A N 1
ATOM 624 C CA . ARG A 1 81 ? 6.132 3.197 7.148 1.00 96.06 81 ARG A CA 1
ATOM 625 C C . ARG A 1 81 ? 6.327 1.999 6.232 1.00 96.06 81 ARG A C 1
ATOM 627 O O . ARG A 1 81 ? 7.242 2.018 5.420 1.00 96.06 81 ARG A O 1
ATOM 634 N N . GLU A 1 82 ? 5.441 1.011 6.317 1.00 96.06 82 GLU A N 1
ATOM 635 C CA . GLU A 1 82 ? 5.536 -0.200 5.495 1.00 96.06 82 GLU A CA 1
ATOM 636 C C . GLU A 1 82 ? 5.328 0.095 4.013 1.00 96.06 82 GLU A C 1
ATOM 638 O O . GLU A 1 82 ? 6.019 -0.447 3.158 1.00 96.06 82 GLU A O 1
ATOM 643 N N . PHE A 1 83 ? 4.396 0.989 3.684 1.00 95.94 83 PHE A N 1
ATOM 644 C CA . PHE A 1 83 ? 4.191 1.398 2.302 1.00 95.94 83 PHE A CA 1
ATOM 645 C C . PHE A 1 83 ? 5.388 2.194 1.767 1.00 95.94 83 PHE A C 1
ATOM 647 O O . PHE A 1 83 ? 5.795 1.982 0.627 1.00 95.94 83 PHE A O 1
ATOM 654 N N . GLY A 1 84 ? 5.991 3.055 2.594 1.00 95.12 84 GLY A N 1
ATOM 655 C CA . GLY A 1 84 ? 7.250 3.725 2.267 1.00 95.12 84 GLY A CA 1
ATOM 656 C C . GLY A 1 84 ? 8.392 2.738 2.018 1.00 95.12 84 GLY A C 1
ATOM 657 O O . GLY A 1 84 ? 9.128 2.895 1.050 1.00 95.12 84 GLY A O 1
ATOM 658 N N . ASP A 1 85 ? 8.493 1.688 2.831 1.00 94.69 85 ASP A N 1
ATOM 659 C CA . ASP A 1 85 ? 9.490 0.632 2.658 1.00 94.69 85 ASP A CA 1
ATOM 660 C C . ASP A 1 85 ? 9.285 -0.161 1.355 1.00 94.69 85 ASP A C 1
ATOM 662 O O . ASP A 1 85 ? 10.228 -0.383 0.596 1.00 94.69 85 ASP A O 1
ATOM 666 N N . MET A 1 86 ? 8.038 -0.510 1.023 1.00 94.00 86 MET A N 1
ATOM 667 C CA . MET A 1 86 ? 7.716 -1.162 -0.252 1.00 94.00 86 MET A CA 1
ATOM 668 C C . MET A 1 86 ? 8.067 -0.294 -1.463 1.00 94.00 86 MET A C 1
ATOM 670 O O . MET A 1 86 ? 8.516 -0.817 -2.480 1.00 94.00 86 MET A O 1
ATOM 674 N N . LEU A 1 87 ? 7.893 1.026 -1.376 1.00 92.50 87 LEU A N 1
ATOM 675 C CA . LEU A 1 87 ? 8.276 1.934 -2.460 1.00 92.50 87 LEU A CA 1
ATOM 676 C C . LEU A 1 87 ? 9.787 1.965 -2.714 1.00 92.50 87 LEU A C 1
ATOM 678 O O . LEU A 1 87 ? 10.184 2.379 -3.798 1.00 92.50 87 LEU A O 1
ATOM 682 N N . LEU A 1 88 ? 10.612 1.539 -1.755 1.00 89.06 88 LEU A N 1
ATOM 683 C CA . LEU A 1 88 ? 12.068 1.500 -1.889 1.00 89.06 88 LEU A CA 1
ATOM 684 C C . LEU A 1 88 ? 12.592 0.109 -2.252 1.00 89.06 88 LEU A C 1
ATOM 686 O O . LEU A 1 88 ? 13.532 0.009 -3.035 1.00 89.06 88 LEU A O 1
ATOM 690 N N . HIS A 1 89 ? 11.991 -0.954 -1.711 1.00 90.00 89 HIS A N 1
ATOM 691 C CA . HIS A 1 89 ? 12.548 -2.308 -1.802 1.00 90.00 89 HIS A CA 1
ATOM 692 C C . HIS A 1 89 ? 11.734 -3.265 -2.683 1.00 90.00 89 HIS A C 1
ATOM 694 O O . HIS A 1 89 ? 12.297 -4.187 -3.282 1.00 90.00 89 HIS A O 1
ATOM 700 N N . ASP A 1 90 ? 10.415 -3.078 -2.808 1.00 92.38 90 ASP A N 1
ATOM 701 C CA . ASP A 1 90 ? 9.586 -4.034 -3.542 1.00 92.38 90 ASP A CA 1
ATOM 702 C C . ASP A 1 90 ? 9.654 -3.797 -5.051 1.00 92.38 90 ASP A C 1
ATOM 704 O O . ASP A 1 90 ? 9.047 -2.875 -5.601 1.00 92.38 90 ASP A O 1
ATOM 708 N N . ARG A 1 91 ? 10.274 -4.744 -5.761 1.00 90.44 91 ARG A N 1
ATOM 709 C CA . ARG A 1 91 ? 10.371 -4.767 -7.234 1.00 90.44 91 ARG A CA 1
ATOM 710 C C . ARG A 1 91 ? 9.013 -4.601 -7.924 1.00 90.44 91 ARG A C 1
ATOM 712 O O . ARG A 1 91 ? 8.890 -3.928 -8.946 1.00 90.44 91 ARG A O 1
ATOM 719 N N . ASN A 1 92 ? 7.969 -5.210 -7.361 1.00 91.75 92 ASN A N 1
ATOM 720 C CA . ASN A 1 92 ? 6.608 -5.143 -7.895 1.00 91.75 92 ASN A CA 1
ATOM 721 C C . ASN A 1 92 ? 5.951 -3.776 -7.704 1.00 91.75 92 ASN A C 1
ATOM 723 O O . ASN A 1 92 ? 5.032 -3.453 -8.447 1.00 91.75 92 ASN A O 1
ATOM 727 N N . VAL A 1 93 ? 6.377 -2.970 -6.737 1.00 92.62 93 VAL A N 1
ATOM 728 C CA . VAL A 1 93 ? 5.861 -1.607 -6.561 1.00 92.62 93 VAL A CA 1
ATOM 729 C C . VAL A 1 93 ? 6.722 -0.628 -7.361 1.00 92.62 93 VAL A C 1
ATOM 731 O O . VAL A 1 93 ? 6.183 0.199 -8.095 1.00 92.62 93 VAL A O 1
ATOM 734 N N . LEU A 1 94 ? 8.043 -0.813 -7.351 1.00 90.94 94 LEU A N 1
ATOM 735 C CA . LEU A 1 94 ? 9.009 -0.034 -8.132 1.00 90.94 94 LEU A CA 1
ATOM 736 C C . LEU A 1 94 ? 8.708 -0.054 -9.634 1.00 90.94 94 LEU A C 1
ATOM 738 O O . LEU A 1 94 ? 8.587 1.001 -10.251 1.00 90.94 94 LEU A O 1
ATOM 742 N N . LYS A 1 95 ? 8.426 -1.233 -10.207 1.00 89.81 95 LYS A N 1
ATOM 743 C CA . LYS A 1 95 ? 8.005 -1.373 -11.616 1.00 89.81 95 LYS A CA 1
ATOM 744 C C . LYS A 1 95 ? 6.696 -0.643 -11.959 1.00 89.81 95 LYS A C 1
ATOM 746 O O . LYS A 1 95 ? 6.273 -0.648 -13.114 1.00 89.81 95 LYS A O 1
ATOM 751 N N . ALA A 1 96 ? 5.933 -0.203 -10.957 1.00 90.75 96 ALA A N 1
ATOM 752 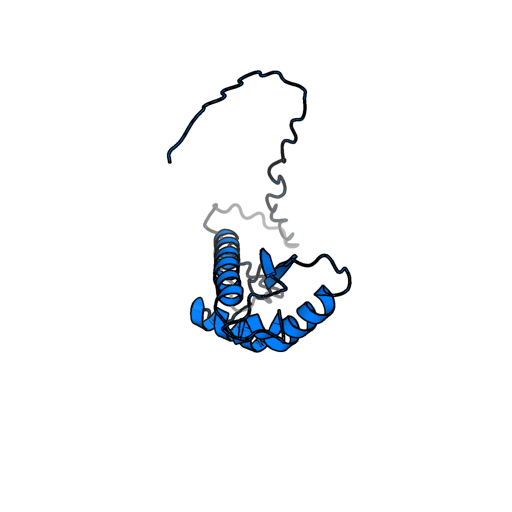C CA . ALA A 1 96 ? 4.641 0.464 -11.137 1.00 90.75 96 ALA A CA 1
ATOM 753 C C . ALA A 1 96 ? 4.864 1.962 -11.267 1.00 90.75 96 ALA A C 1
ATOM 755 O O . ALA A 1 96 ? 4.260 2.604 -12.125 1.00 90.75 96 ALA A O 1
ATOM 756 N N . VAL A 1 97 ? 5.765 2.463 -10.419 1.00 89.31 97 VAL A N 1
ATOM 757 C CA . VAL A 1 97 ? 6.289 3.821 -10.453 1.00 89.31 97 VAL A CA 1
ATOM 758 C C . VAL A 1 97 ? 7.009 4.040 -11.775 1.00 89.31 97 VAL A C 1
ATOM 760 O O . VAL A 1 97 ? 6.525 4.799 -12.614 1.00 89.31 97 VAL A O 1
ATOM 763 N N . ASP A 1 98 ? 8.065 3.267 -12.018 1.00 86.12 98 ASP A N 1
ATOM 764 C CA . ASP A 1 98 ? 8.878 3.374 -13.220 1.00 86.12 98 ASP A CA 1
ATOM 765 C C . ASP A 1 98 ? 8.872 2.043 -13.991 1.00 86.12 98 ASP A C 1
ATOM 767 O O . ASP A 1 98 ? 9.368 1.028 -13.508 1.00 86.12 98 ASP A O 1
ATOM 771 N N . PRO A 1 99 ? 8.341 2.003 -15.226 1.00 84.31 99 PRO A N 1
ATOM 772 C CA . PRO A 1 99 ? 8.266 0.770 -16.007 1.00 84.31 99 PRO A CA 1
ATOM 773 C C . PRO A 1 99 ? 9.635 0.369 -16.569 1.00 84.31 99 PRO A C 1
ATOM 775 O O . PRO A 1 99 ? 9.833 -0.781 -16.941 1.00 84.31 99 PRO A O 1
ATOM 778 N N . LYS A 1 100 ? 10.572 1.323 -16.628 1.00 82.69 100 LYS A N 1
ATOM 779 C CA . LYS A 1 100 ? 11.963 1.128 -17.053 1.00 82.69 100 LYS A CA 1
ATOM 780 C C . LYS A 1 100 ? 12.872 0.688 -15.904 1.00 82.69 100 LYS A C 1
ATOM 78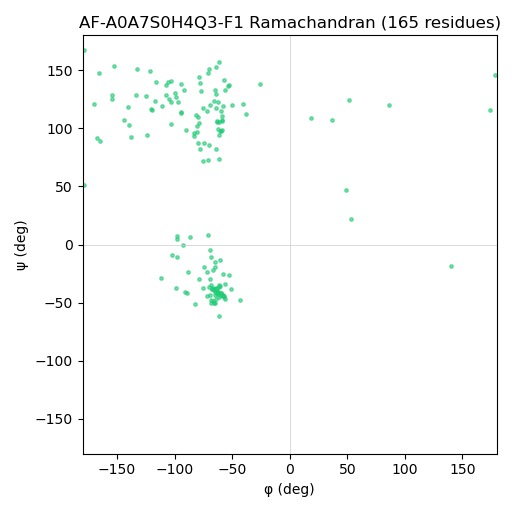2 O O . LYS A 1 100 ? 14.085 0.666 -16.075 1.00 82.69 100 LYS A O 1
ATOM 787 N N . TRP A 1 101 ? 12.299 0.415 -14.733 1.00 81.00 101 TRP A N 1
ATOM 788 C CA . TRP A 1 101 ? 13.069 0.036 -13.565 1.00 81.00 101 TRP A CA 1
ATOM 789 C C . TRP A 1 101 ? 13.750 -1.323 -13.771 1.00 81.00 101 TRP A C 1
ATOM 791 O O . TRP A 1 101 ? 13.084 -2.334 -14.024 1.00 81.00 101 TRP A O 1
ATOM 801 N N . THR A 1 102 ? 15.070 -1.312 -13.617 1.00 74.50 102 THR A N 1
ATOM 802 C CA . THR A 1 102 ? 15.974 -2.466 -13.615 1.00 74.50 102 THR A CA 1
ATOM 803 C C . THR A 1 102 ? 16.899 -2.302 -12.411 1.00 74.50 102 THR A C 1
ATOM 805 O O . THR A 1 102 ? 17.170 -1.166 -12.028 1.00 74.50 102 THR A O 1
ATOM 808 N N . ASP A 1 103 ? 17.386 -3.405 -11.838 1.00 73.62 103 ASP A N 1
ATOM 809 C CA . ASP A 1 103 ? 18.173 -3.415 -10.592 1.00 73.62 103 ASP A CA 1
ATOM 810 C C . ASP A 1 103 ? 19.393 -2.448 -10.620 1.00 73.62 103 ASP A C 1
ATOM 812 O O . ASP A 1 103 ? 19.768 -1.922 -9.576 1.00 73.62 103 ASP A O 1
ATOM 816 N N . ASP A 1 104 ? 19.944 -2.139 -11.803 1.00 74.81 104 ASP A N 1
ATOM 817 C CA . ASP A 1 104 ? 21.136 -1.289 -11.978 1.00 74.81 104 ASP A CA 1
ATOM 818 C C . ASP A 1 104 ? 20.835 0.184 -12.332 1.00 74.81 104 ASP A C 1
ATOM 820 O O . ASP A 1 104 ? 21.738 1.024 -12.355 1.00 74.81 104 ASP A O 1
ATOM 824 N N . ILE A 1 105 ? 19.582 0.522 -12.659 1.00 73.81 105 ILE A N 1
ATOM 825 C CA . ILE A 1 105 ? 19.215 1.853 -13.164 1.00 73.81 105 ILE A CA 1
ATOM 826 C C . ILE A 1 105 ? 18.683 2.712 -12.017 1.00 73.81 105 ILE A C 1
ATOM 828 O O . ILE A 1 105 ? 17.672 2.383 -11.401 1.00 73.81 105 ILE A O 1
ATOM 832 N N . VAL A 1 106 ? 19.321 3.864 -11.783 1.00 65.38 106 VAL A N 1
ATOM 833 C CA . VAL A 1 106 ? 18.824 4.881 -10.844 1.00 65.38 106 VAL A CA 1
ATOM 834 C C . VAL A 1 106 ? 17.469 5.404 -11.328 1.00 65.38 106 VAL A C 1
ATOM 836 O O . VAL A 1 106 ? 17.341 5.905 -12.448 1.00 65.38 106 VAL A O 1
ATOM 839 N N . ASN A 1 107 ? 16.451 5.278 -10.477 1.00 65.81 107 ASN A N 1
ATOM 840 C CA . ASN A 1 107 ? 15.072 5.651 -10.782 1.00 65.81 107 ASN A CA 1
ATOM 841 C C . ASN A 1 107 ? 14.980 7.115 -11.225 1.00 65.81 107 ASN A C 1
ATOM 843 O O . ASN A 1 107 ? 15.511 8.015 -10.573 1.00 65.81 107 ASN A O 1
ATOM 847 N N . THR A 1 108 ? 14.261 7.358 -12.320 1.00 73.12 108 THR A N 1
ATOM 848 C CA . THR A 1 108 ? 14.005 8.720 -12.811 1.00 73.12 108 THR A CA 1
ATOM 849 C C . THR A 1 108 ? 12.890 9.390 -12.010 1.00 73.12 108 THR A C 1
ATOM 851 O O . THR A 1 108 ? 12.910 10.608 -11.841 1.00 73.12 108 THR A O 1
ATOM 854 N N . THR A 1 109 ? 11.944 8.606 -11.483 1.00 79.88 109 THR A N 1
ATOM 855 C CA . THR A 1 109 ? 10.817 9.106 -10.696 1.00 79.88 109 THR A CA 1
ATOM 856 C C . THR A 1 109 ? 10.897 8.557 -9.276 1.00 79.88 109 THR A C 1
ATOM 858 O O . THR A 1 109 ? 10.903 7.347 -9.051 1.00 79.88 109 THR A O 1
ATOM 861 N N . LEU A 1 110 ? 10.913 9.455 -8.291 1.00 84.44 110 LEU A N 1
ATOM 862 C CA . LEU A 1 110 ? 10.817 9.087 -6.876 1.00 84.44 110 LEU A CA 1
ATOM 863 C C . LEU A 1 110 ? 9.406 9.373 -6.368 1.00 84.44 110 LEU A C 1
ATOM 865 O O . LEU A 1 110 ? 8.808 10.390 -6.720 1.00 84.44 110 LEU A O 1
ATOM 869 N N . VAL A 1 111 ? 8.880 8.485 -5.527 1.00 89.75 111 VAL A N 1
ATOM 870 C CA . VAL A 1 111 ? 7.558 8.635 -4.907 1.00 89.75 111 VAL A CA 1
ATOM 871 C C . VAL A 1 111 ? 7.714 8.548 -3.403 1.00 89.75 111 VAL A C 1
ATOM 873 O O . VAL A 1 111 ? 8.295 7.592 -2.897 1.00 89.75 111 VAL A O 1
ATOM 876 N N . SER A 1 112 ? 7.179 9.533 -2.689 1.00 91.94 112 SER A N 1
ATOM 877 C CA . SER A 1 112 ? 7.162 9.542 -1.229 1.00 91.94 112 SER A CA 1
ATOM 878 C C . SER A 1 112 ? 5.737 9.627 -0.693 1.00 91.94 112 SER A C 1
ATOM 880 O O . SER A 1 112 ? 4.833 10.184 -1.318 1.00 91.94 112 SER A O 1
ATOM 882 N N . VAL A 1 113 ? 5.523 9.029 0.477 1.00 94.88 113 VAL A N 1
ATOM 883 C CA . VAL A 1 113 ? 4.222 8.997 1.152 1.00 94.88 113 VAL A CA 1
ATOM 884 C C . VAL A 1 113 ? 4.166 10.153 2.134 1.00 94.88 113 VAL A C 1
ATOM 886 O O . VAL A 1 113 ? 4.909 10.164 3.117 1.00 94.88 113 VAL A O 1
ATOM 889 N N . THR A 1 114 ? 3.284 11.117 1.894 1.00 94.50 114 THR A N 1
ATOM 890 C CA . THR A 1 114 ? 3.165 12.292 2.764 1.00 94.50 114 THR A CA 1
ATOM 891 C C . THR A 1 114 ? 2.314 11.982 3.989 1.00 94.50 114 THR A C 1
ATOM 893 O O . THR A 1 114 ? 2.752 12.192 5.120 1.00 94.50 114 THR A O 1
ATOM 896 N N . GLU A 1 115 ? 1.122 11.424 3.778 1.00 94.69 115 GLU A N 1
ATOM 897 C CA . GLU A 1 115 ? 0.177 11.100 4.846 1.00 94.69 115 GLU A CA 1
ATOM 898 C C . GLU A 1 115 ? -0.745 9.932 4.460 1.00 94.69 115 GLU A C 1
ATOM 900 O O . GLU A 1 115 ? -1.048 9.700 3.286 1.00 94.69 115 GLU A O 1
ATOM 905 N N . VAL A 1 116 ? -1.228 9.213 5.478 1.00 96.88 116 VAL A N 1
ATOM 906 C CA . VAL A 1 116 ? -2.253 8.174 5.356 1.00 96.88 116 VAL A CA 1
ATOM 907 C C . VAL A 1 116 ? -3.466 8.549 6.199 1.00 96.88 116 VAL A C 1
ATOM 909 O O . VAL A 1 116 ? -3.395 8.585 7.428 1.00 96.88 116 VAL A O 1
ATOM 912 N N . GLN A 1 117 ? -4.603 8.783 5.546 1.00 95.19 117 GLN A N 1
ATOM 913 C CA . GLN A 1 117 ? -5.872 9.031 6.222 1.00 95.19 117 GLN A CA 1
ATOM 914 C C . GLN A 1 117 ? -6.719 7.764 6.273 1.00 95.19 117 GLN A C 1
ATOM 916 O O . GLN A 1 117 ? -7.022 7.143 5.256 1.00 95.19 117 GLN A O 1
ATOM 921 N N . MET A 1 118 ? -7.151 7.405 7.477 1.00 94.19 118 MET A N 1
ATOM 922 C CA . MET A 1 118 ? -7.938 6.204 7.738 1.00 94.19 118 MET A CA 1
ATOM 923 C C . MET A 1 118 ? -9.401 6.551 8.020 1.00 94.19 118 MET A C 1
ATOM 925 O O . MET A 1 118 ? -9.699 7.492 8.757 1.00 94.19 118 MET A O 1
ATOM 929 N N . SER A 1 119 ? -10.325 5.748 7.487 1.00 92.81 119 SER A N 1
ATOM 930 C CA . SER A 1 119 ? -11.735 5.798 7.894 1.00 92.81 119 SER A CA 1
ATOM 931 C C . SER A 1 119 ? -11.901 5.398 9.366 1.00 92.81 119 SER A C 1
ATOM 933 O O . SER A 1 119 ? -11.119 4.599 9.885 1.00 92.81 119 SER A O 1
ATOM 935 N N . ARG A 1 120 ? -12.953 5.894 10.039 1.00 89.69 120 ARG A N 1
ATOM 936 C CA . ARG A 1 120 ? -13.228 5.609 11.465 1.00 89.69 120 ARG A CA 1
ATOM 937 C C . ARG A 1 120 ? -13.378 4.121 11.787 1.00 89.69 120 ARG A C 1
ATOM 939 O O . ARG A 1 120 ? -13.101 3.722 12.916 1.00 89.69 120 ARG A O 1
ATOM 946 N N . ASP A 1 121 ? -13.760 3.320 10.799 1.00 87.69 121 ASP A N 1
ATOM 947 C CA . ASP A 1 121 ? -13.963 1.877 10.949 1.00 87.69 121 ASP A CA 1
ATOM 948 C C . ASP A 1 121 ? -12.739 1.065 10.470 1.00 87.69 121 ASP A C 1
ATOM 950 O O . ASP A 1 121 ? -12.785 -0.160 10.409 1.00 87.69 121 ASP A O 1
ATOM 954 N N . MET A 1 122 ? -11.627 1.744 10.135 1.00 89.00 122 MET A N 1
ATOM 955 C CA . MET A 1 122 ? -10.365 1.185 9.609 1.00 89.00 122 MET A CA 1
ATOM 956 C C . MET A 1 122 ? -10.527 0.293 8.369 1.00 89.00 122 MET A C 1
ATOM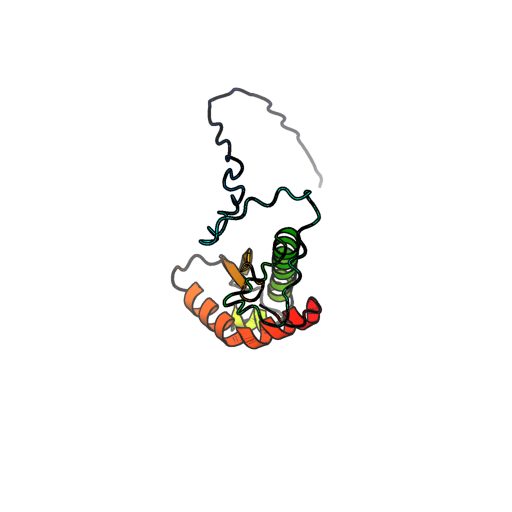 958 O O . MET A 1 122 ? -9.670 -0.538 8.098 1.00 89.00 122 MET A O 1
ATOM 962 N N . SER A 1 123 ? -11.623 0.437 7.627 1.00 89.88 123 SER A N 1
ATOM 963 C CA . SER A 1 123 ? -11.930 -0.375 6.445 1.00 89.88 123 SER A CA 1
ATOM 964 C C . SER A 1 123 ? -11.355 0.180 5.145 1.00 89.88 123 SER A C 1
ATOM 966 O O . SER A 1 123 ? -11.200 -0.575 4.193 1.00 89.88 123 SER A O 1
ATOM 968 N N . VAL A 1 124 ? -11.090 1.487 5.105 1.00 93.44 124 VAL A N 1
ATOM 969 C CA . VAL A 1 124 ? -10.619 2.214 3.922 1.00 93.44 124 VAL A CA 1
ATOM 970 C C . VAL A 1 124 ? -9.462 3.116 4.329 1.00 93.44 124 VAL A C 1
ATOM 972 O O . VAL A 1 124 ? -9.605 3.913 5.267 1.00 93.44 124 VAL A O 1
ATOM 975 N N . ALA A 1 125 ? -8.354 3.007 3.599 1.00 95.62 125 ALA A N 1
ATOM 976 C CA . ALA A 1 125 ? -7.202 3.896 3.688 1.00 95.62 125 ALA A CA 1
ATOM 977 C C . ALA A 1 125 ? -7.113 4.813 2.459 1.00 95.62 125 ALA A C 1
ATOM 979 O O . ALA A 1 125 ? -7.286 4.378 1.321 1.00 95.62 125 ALA A O 1
ATOM 980 N N . LYS A 1 126 ? -6.812 6.092 2.685 1.00 95.88 126 LYS A N 1
ATOM 981 C CA . LYS A 1 126 ? -6.473 7.068 1.646 1.00 95.88 126 LYS A CA 1
ATOM 982 C C . LYS A 1 126 ? -5.001 7.424 1.785 1.00 95.88 126 LYS A C 1
ATOM 984 O O . LYS A 1 126 ? -4.587 7.921 2.830 1.00 95.88 126 LYS A O 1
ATOM 989 N N . LEU A 1 127 ? -4.232 7.154 0.740 1.00 95.88 127 LEU A N 1
ATOM 990 C CA . LEU A 1 127 ? -2.804 7.443 0.682 1.00 95.88 127 LEU A CA 1
ATOM 991 C C . LEU A 1 127 ? -2.584 8.732 -0.108 1.00 95.88 127 LEU A C 1
ATOM 993 O O . LEU A 1 127 ? -3.097 8.863 -1.220 1.00 95.88 127 LEU A O 1
ATOM 997 N N . TYR A 1 128 ? -1.807 9.653 0.453 1.00 95.56 128 TYR A N 1
ATOM 998 C CA . TYR A 1 128 ? -1.355 10.856 -0.234 1.00 95.56 128 TYR A CA 1
ATOM 999 C C . TYR A 1 128 ? 0.102 10.675 -0.644 1.00 95.56 128 TYR A C 1
ATOM 1001 O O . TYR A 1 128 ? 0.968 10.379 0.183 1.00 95.56 128 TYR A O 1
ATOM 1009 N N . LEU A 1 129 ? 0.353 10.810 -1.943 1.00 93.50 129 LEU A N 1
ATOM 1010 C CA . LEU A 1 129 ? 1.654 10.569 -2.553 1.00 93.50 129 LEU A CA 1
ATOM 1011 C C . LEU A 1 129 ? 2.196 11.864 -3.141 1.00 93.50 129 LEU A C 1
ATOM 1013 O O . LEU A 1 129 ? 1.456 12.636 -3.752 1.00 93.50 129 LEU A O 1
ATOM 1017 N N . LEU A 1 130 ? 3.496 12.065 -2.976 1.00 90.88 130 LEU A N 1
ATOM 1018 C CA . LEU A 1 130 ? 4.257 13.116 -3.622 1.00 90.88 130 LEU A CA 1
ATOM 1019 C C . LEU A 1 130 ? 5.136 12.484 -4.697 1.00 90.88 130 LEU A C 1
ATOM 1021 O O . LEU A 1 130 ? 5.868 11.530 -4.435 1.00 90.88 130 LEU A O 1
ATOM 1025 N N . PHE A 1 131 ? 5.061 13.034 -5.904 1.00 89.19 131 PHE A N 1
ATOM 1026 C CA . PHE A 1 131 ? 5.836 12.580 -7.051 1.00 89.19 131 PHE A CA 1
ATOM 1027 C C . PHE A 1 131 ? 6.973 13.563 -7.317 1.00 89.19 131 PHE A C 1
ATOM 1029 O O . PHE A 1 131 ? 6.741 14.758 -7.496 1.00 89.19 131 PHE A O 1
ATOM 1036 N N . SER A 1 132 ? 8.199 13.050 -7.357 1.00 81.00 132 SER A N 1
ATOM 1037 C CA . SER A 1 132 ? 9.372 13.794 -7.798 1.00 81.00 132 SER A CA 1
ATOM 1038 C C . SER A 1 132 ? 9.433 13.728 -9.321 1.00 81.00 132 SER A C 1
ATOM 1040 O O . SER A 1 132 ? 9.860 12.729 -9.897 1.00 81.00 132 SER A O 1
ATOM 1042 N N . GLY A 1 133 ? 8.912 14.762 -9.978 1.00 70.31 133 GLY A N 1
ATOM 1043 C CA . GLY A 1 133 ? 8.927 14.891 -11.431 1.00 70.31 133 GLY A CA 1
ATOM 1044 C C . GLY A 1 133 ? 8.127 16.110 -11.877 1.00 70.31 133 GLY A C 1
ATOM 1045 O O . GLY A 1 133 ? 6.918 16.165 -11.678 1.00 70.31 133 GLY A O 1
ATOM 1046 N N . GLY A 1 134 ? 8.790 17.093 -12.489 1.00 61.56 134 GLY A N 1
ATOM 1047 C CA . GLY A 1 134 ? 8.204 18.393 -12.854 1.00 61.56 134 GLY A CA 1
ATOM 1048 C C . GLY A 1 134 ? 7.188 18.376 -14.003 1.00 61.56 134 GLY A C 1
ATOM 1049 O O . GLY A 1 134 ? 6.782 19.437 -14.465 1.00 61.56 134 GLY A O 1
ATOM 1050 N N . ASN A 1 135 ? 6.774 17.199 -14.481 1.00 74.06 135 ASN A N 1
ATOM 1051 C CA . ASN A 1 135 ? 5.820 17.079 -15.578 1.00 74.06 135 ASN A CA 1
ATOM 1052 C C . ASN A 1 135 ? 4.391 16.929 -15.030 1.00 74.06 135 ASN A C 1
ATOM 1054 O O . ASN A 1 135 ? 4.062 15.870 -14.484 1.00 74.06 135 ASN A O 1
ATOM 1058 N N . PRO A 1 136 ? 3.500 17.919 -15.237 1.00 70.62 136 PRO A N 1
ATOM 1059 C CA . PRO A 1 136 ? 2.154 17.926 -14.659 1.00 70.62 136 PRO A CA 1
ATOM 1060 C C . PRO A 1 136 ? 1.257 16.790 -15.169 1.00 70.62 136 PRO A C 1
ATOM 1062 O O . PRO A 1 136 ? 0.247 16.496 -14.554 1.00 70.62 136 PRO A O 1
ATOM 1065 N N . ASN A 1 137 ? 1.619 16.108 -16.257 1.00 74.75 137 ASN A N 1
ATOM 1066 C CA . ASN A 1 137 ? 0.823 15.003 -16.804 1.00 74.75 137 ASN A CA 1
ATOM 1067 C C . ASN A 1 137 ? 1.394 13.614 -16.467 1.00 74.75 137 ASN A C 1
ATOM 1069 O O . ASN A 1 137 ? 0.742 12.600 -16.713 1.00 74.75 137 ASN A O 1
ATOM 1073 N N . GLY A 1 138 ? 2.604 13.542 -15.900 1.00 78.81 138 GLY A N 1
ATOM 1074 C CA . GLY A 1 138 ? 3.294 12.270 -15.664 1.00 78.81 138 GLY A CA 1
ATOM 1075 C C . GLY A 1 138 ? 2.646 11.422 -14.567 1.00 78.81 138 GLY A C 1
ATOM 1076 O O . GLY A 1 138 ? 2.552 10.198 -14.699 1.00 78.81 138 GLY A O 1
ATOM 1077 N N . TYR A 1 139 ? 2.134 12.069 -13.516 1.00 86.12 139 TYR A N 1
ATOM 1078 C CA . TYR A 1 139 ? 1.662 11.386 -12.310 1.00 86.12 139 TYR A CA 1
ATOM 1079 C C . TYR A 1 139 ? 0.390 10.555 -12.533 1.00 86.12 139 TYR A C 1
ATOM 1081 O O . TYR A 1 139 ? 0.242 9.510 -11.905 1.00 86.12 139 TYR A O 1
ATOM 1089 N N . HIS A 1 140 ? -0.495 10.933 -13.466 1.00 88.69 140 HIS A N 1
ATOM 1090 C CA . HIS A 1 140 ? -1.702 10.151 -13.774 1.00 88.69 140 HIS A CA 1
ATOM 1091 C C . HIS A 1 140 ? -1.375 8.734 -14.253 1.00 88.69 140 HIS A C 1
ATOM 1093 O O . HIS A 1 140 ? -2.011 7.766 -13.838 1.00 88.69 140 HIS A O 1
ATOM 1099 N N . SER A 1 141 ? -0.350 8.597 -15.098 1.00 88.69 141 SER A N 1
ATOM 1100 C CA . SER A 1 141 ? 0.072 7.286 -15.596 1.00 88.69 141 SER A CA 1
ATOM 1101 C C . SER A 1 141 ? 0.592 6.389 -14.469 1.00 88.69 141 SER A C 1
ATOM 1103 O O . SER A 1 141 ? 0.307 5.191 -14.450 1.00 88.69 141 SER A O 1
ATOM 1105 N N . VAL A 1 142 ? 1.296 6.980 -13.501 1.00 90.25 142 VAL A N 1
ATOM 1106 C CA . VAL A 1 142 ? 1.829 6.280 -12.330 1.00 90.25 142 VAL A CA 1
ATOM 1107 C C . VAL A 1 142 ? 0.706 5.893 -11.373 1.00 90.25 142 VAL A C 1
ATOM 1109 O O . VAL A 1 142 ? 0.649 4.745 -10.936 1.00 90.25 142 VAL A O 1
ATOM 1112 N N . LEU A 1 143 ? -0.233 6.804 -11.104 1.00 91.44 143 LEU A N 1
ATOM 1113 C CA . LEU A 1 143 ? -1.407 6.522 -10.278 1.00 91.44 143 LEU A CA 1
ATOM 1114 C C . LEU A 1 143 ? -2.222 5.356 -10.841 1.00 91.44 143 LEU A C 1
ATOM 1116 O O . LEU A 1 143 ? -2.534 4.433 -10.098 1.00 91.44 143 LEU A O 1
ATOM 1120 N N . ASN A 1 144 ? -2.475 5.323 -12.152 1.00 93.19 144 ASN A N 1
ATOM 1121 C CA . ASN A 1 144 ? -3.203 4.219 -12.788 1.00 93.19 144 ASN A CA 1
ATOM 1122 C C . ASN A 1 144 ? -2.487 2.864 -12.630 1.00 93.19 144 ASN A C 1
ATOM 1124 O O . ASN A 1 144 ? -3.129 1.823 -12.479 1.00 93.19 144 ASN A O 1
ATOM 1128 N N . ARG A 1 145 ? -1.148 2.858 -12.643 1.00 93.06 145 ARG A N 1
ATOM 1129 C CA . ARG A 1 145 ? -0.340 1.642 -12.437 1.00 93.06 145 ARG A CA 1
ATOM 1130 C C . ARG A 1 145 ? -0.305 1.198 -10.980 1.00 93.06 145 ARG A C 1
ATOM 1132 O O . ARG A 1 145 ? -0.317 -0.001 -10.713 1.00 93.06 145 ARG A O 1
ATOM 1139 N N . LEU A 1 146 ? -0.256 2.135 -10.038 1.00 93.56 146 LEU A N 1
ATOM 1140 C CA . LEU A 1 146 ? -0.385 1.821 -8.615 1.00 93.56 146 LEU A CA 1
ATOM 1141 C C . LEU A 1 146 ? -1.792 1.296 -8.308 1.00 93.56 146 LEU A C 1
ATOM 1143 O O . LEU A 1 146 ? -1.943 0.320 -7.573 1.00 93.56 146 LEU A O 1
ATOM 1147 N N . ASP A 1 147 ? -2.807 1.868 -8.953 1.00 94.62 147 ASP A N 1
ATOM 1148 C CA . ASP A 1 147 ? -4.198 1.452 -8.832 1.00 94.62 147 ASP A CA 1
ATOM 1149 C C . ASP A 1 147 ? -4.434 0.027 -9.338 1.00 94.62 147 ASP A C 1
ATOM 1151 O O . ASP A 1 147 ? -5.089 -0.759 -8.651 1.00 94.62 147 ASP A O 1
ATOM 1155 N N . SER A 1 148 ? -3.842 -0.359 -10.472 1.00 95.69 148 SER A N 1
ATOM 1156 C CA . SER A 1 148 ? -3.928 -1.741 -10.964 1.00 95.69 148 SER A CA 1
ATOM 1157 C C . SER A 1 148 ? -3.200 -2.751 -10.067 1.00 95.69 148 SER A C 1
ATOM 1159 O O . SER A 1 148 ? -3.552 -3.931 -10.055 1.00 95.69 148 SER A O 1
ATOM 1161 N N . ARG A 1 149 ? -2.232 -2.299 -9.256 1.00 95.06 149 ARG A N 1
ATOM 1162 C CA . ARG A 1 149 ? -1.471 -3.131 -8.305 1.00 95.06 149 ARG A CA 1
ATOM 1163 C C . ARG A 1 149 ? -1.984 -3.075 -6.866 1.00 95.06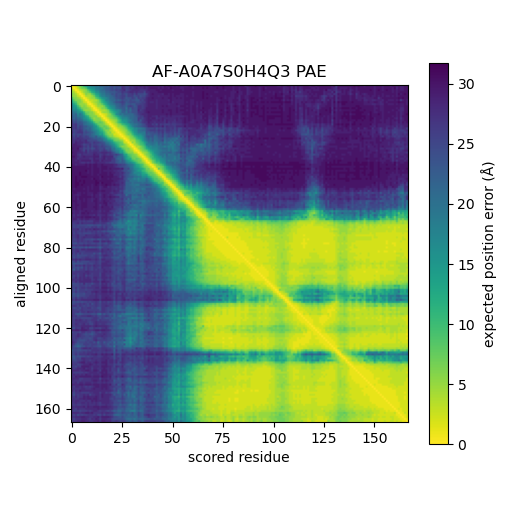 149 ARG A C 1
ATOM 1165 O O . ARG A 1 149 ? -1.428 -3.754 -6.001 1.00 95.06 149 ARG A O 1
ATOM 1172 N N . LYS A 1 150 ? -3.100 -2.383 -6.607 1.00 95.44 150 LYS A N 1
ATOM 1173 C CA . LYS A 1 150 ? -3.813 -2.404 -5.316 1.00 95.44 150 LYS A CA 1
ATOM 1174 C C . LYS A 1 150 ? -3.963 -3.798 -4.684 1.00 95.44 150 LYS A C 1
ATOM 1176 O O . LYS A 1 150 ? -3.666 -3.904 -3.496 1.00 95.44 150 LYS A O 1
ATOM 1181 N N . PRO A 1 151 ? -4.385 -4.876 -5.385 1.00 95.62 151 PRO A N 1
ATOM 1182 C CA . PRO A 1 151 ? -4.558 -6.182 -4.738 1.00 95.62 151 PRO A CA 1
ATOM 1183 C C . PRO A 1 151 ? -3.243 -6.754 -4.192 1.00 95.62 151 PRO A C 1
ATOM 1185 O O . PRO A 1 151 ? -3.234 -7.316 -3.098 1.00 95.62 151 PRO A O 1
ATOM 1188 N N . TYR A 1 152 ? -2.133 -6.559 -4.910 1.00 96.75 152 TYR A N 1
ATOM 1189 C CA . TYR A 1 152 ? -0.807 -6.966 -4.447 1.00 96.75 152 TYR A CA 1
ATOM 1190 C C . TYR A 1 152 ? -0.390 -6.167 -3.211 1.00 96.75 152 TYR A C 1
ATOM 1192 O O . TYR A 1 152 ? -0.046 -6.753 -2.189 1.00 96.75 152 TYR A O 1
ATOM 1200 N N . ILE A 1 153 ? -0.497 -4.837 -3.281 1.00 96.00 153 ILE A N 1
ATOM 1201 C CA . ILE A 1 153 ? -0.129 -3.930 -2.185 1.00 96.00 153 ILE A CA 1
ATOM 1202 C C . ILE A 1 153 ? -0.915 -4.277 -0.916 1.00 96.00 153 ILE A C 1
ATOM 1204 O O . ILE A 1 153 ? -0.344 -4.370 0.167 1.00 96.00 153 ILE A O 1
ATOM 1208 N N . ARG A 1 154 ? -2.224 -4.531 -1.043 1.00 95.69 154 ARG A N 1
ATOM 1209 C CA . ARG A 1 154 ? -3.077 -4.920 0.088 1.00 95.69 154 ARG A CA 1
ATOM 1210 C C . ARG A 1 154 ? -2.634 -6.237 0.716 1.00 95.69 154 ARG A C 1
ATOM 1212 O O . ARG A 1 154 ? -2.632 -6.343 1.939 1.00 95.69 154 ARG A O 1
ATOM 1219 N N . ARG A 1 155 ? -2.251 -7.225 -0.096 1.00 95.81 155 ARG A N 1
ATOM 1220 C CA . ARG A 1 155 ? -1.741 -8.508 0.398 1.00 95.81 155 ARG A CA 1
ATOM 1221 C C . ARG A 1 155 ? -0.397 -8.343 1.109 1.00 95.81 155 ARG A C 1
ATOM 1223 O O . ARG A 1 155 ? -0.266 -8.805 2.236 1.00 95.81 155 ARG A O 1
ATOM 1230 N N . ALA A 1 156 ? 0.546 -7.632 0.497 1.00 95.75 156 ALA A N 1
ATOM 1231 C CA . ALA A 1 156 ? 1.864 -7.387 1.075 1.00 95.75 156 ALA A CA 1
ATOM 1232 C C . ALA A 1 156 ? 1.771 -6.630 2.413 1.00 95.75 156 ALA A C 1
ATOM 1234 O O . ALA A 1 156 ? 2.386 -7.033 3.396 1.00 95.75 156 ALA A O 1
ATOM 1235 N N . LEU A 1 157 ? 0.928 -5.594 2.497 1.00 95.62 157 LEU A N 1
ATOM 1236 C CA . LEU A 1 157 ? 0.670 -4.884 3.756 1.00 95.62 157 LEU A CA 1
ATOM 1237 C C . LEU A 1 157 ? 0.006 -5.774 4.810 1.00 95.62 157 LEU A C 1
ATOM 1239 O O . LEU A 1 157 ? 0.346 -5.671 5.986 1.00 95.62 157 LEU A O 1
ATOM 1243 N N . ALA A 1 158 ? -0.942 -6.631 4.416 1.00 95.62 158 ALA A N 1
ATOM 1244 C CA . ALA A 1 158 ? -1.591 -7.552 5.347 1.00 95.62 158 ALA A CA 1
ATOM 1245 C C . ALA A 1 158 ? -0.587 -8.533 5.964 1.00 95.62 158 ALA A C 1
ATOM 1247 O O . ALA A 1 158 ? -0.647 -8.774 7.168 1.00 95.62 158 ALA A O 1
ATOM 1248 N N . GLU A 1 159 ? 0.332 -9.058 5.152 1.00 95.06 159 GLU A N 1
ATOM 1249 C CA . GLU A 1 159 ? 1.383 -9.984 5.579 1.00 95.06 159 GLU A CA 1
ATOM 1250 C C . GLU A 1 159 ? 2.406 -9.280 6.489 1.00 95.06 159 GLU A C 1
ATOM 1252 O O . GLU A 1 159 ? 2.668 -9.760 7.591 1.00 95.06 159 GLU A O 1
ATOM 1257 N N . ARG A 1 160 ? 2.903 -8.097 6.098 1.00 95.06 160 ARG A N 1
ATOM 1258 C CA . ARG A 1 160 ? 3.897 -7.321 6.869 1.00 95.06 160 ARG A CA 1
ATOM 1259 C C . ARG A 1 160 ? 3.365 -6.822 8.216 1.00 95.06 160 ARG A C 1
ATOM 1261 O O . ARG A 1 160 ? 4.061 -6.889 9.223 1.00 95.06 160 ARG A O 1
ATOM 1268 N N . LEU A 1 161 ? 2.117 -6.352 8.254 1.00 93.75 161 LEU A N 1
ATOM 1269 C CA . LEU A 1 161 ? 1.483 -5.818 9.468 1.00 93.75 161 LEU A CA 1
ATOM 1270 C C . LEU A 1 161 ? 0.687 -6.867 10.260 1.00 93.75 161 LEU A C 1
ATOM 1272 O O . LEU A 1 161 ? 0.087 -6.533 11.284 1.00 93.75 161 LEU A O 1
ATOM 1276 N N . ASN A 1 162 ? 0.634 -8.115 9.781 1.00 93.94 162 ASN A N 1
ATOM 1277 C CA . ASN A 1 162 ? -0.197 -9.190 10.327 1.00 93.94 162 ASN A CA 1
ATOM 1278 C C . ASN A 1 162 ? -1.665 -8.760 10.553 1.00 93.94 162 ASN A C 1
ATOM 1280 O O . ASN A 1 162 ? -2.267 -8.962 11.614 1.00 93.94 162 ASN A O 1
ATOM 1284 N N . LEU A 1 163 ? -2.252 -8.104 9.548 1.00 91.06 163 LEU A N 1
ATOM 1285 C CA . LEU A 1 163 ? -3.641 -7.651 9.585 1.00 91.06 163 LEU A CA 1
ATOM 1286 C C . LEU A 1 163 ? -4.563 -8.716 8.995 1.00 91.06 163 LEU A C 1
ATOM 1288 O O . LEU A 1 163 ? -4.373 -9.172 7.873 1.00 91.06 163 LEU A O 1
ATOM 1292 N N . ARG A 1 164 ? -5.666 -9.023 9.691 1.00 90.69 164 ARG A N 1
ATOM 1293 C CA . ARG A 1 164 ? -6.708 -9.920 9.153 1.00 90.69 164 ARG A CA 1
ATOM 1294 C C . ARG A 1 164 ? -7.338 -9.384 7.859 1.00 90.69 164 ARG A C 1
ATOM 1296 O O . ARG A 1 164 ? -7.762 -10.160 7.009 1.00 90.69 164 ARG A O 1
ATOM 1303 N N . ARG A 1 165 ? -7.489 -8.063 7.751 1.00 89.56 165 ARG A N 1
ATOM 1304 C CA . ARG A 1 165 ? -8.020 -7.368 6.573 1.00 89.56 165 ARG A CA 1
ATOM 1305 C C . ARG A 1 165 ? -7.216 -6.093 6.377 1.00 89.56 165 ARG A C 1
ATOM 1307 O O . ARG A 1 165 ? -7.227 -5.245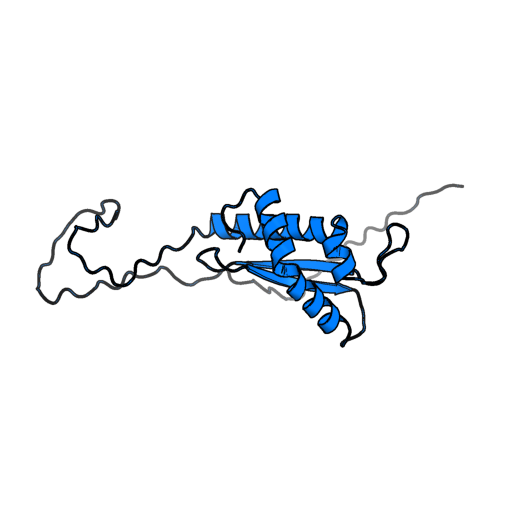 7.267 1.00 89.56 165 ARG A O 1
ATOM 1314 N N . ALA A 1 166 ? -6.541 -5.970 5.239 1.00 92.88 166 ALA A N 1
ATOM 1315 C CA . ALA A 1 166 ? -5.895 -4.721 4.865 1.00 92.88 166 ALA A CA 1
ATOM 1316 C C . ALA A 1 166 ? -6.940 -3.712 4.345 1.00 92.88 166 ALA A C 1
ATOM 1318 O O . ALA A 1 166 ? -7.792 -4.103 3.527 1.00 92.88 166 ALA A O 1
ATOM 1319 N N . PRO A 1 167 ? -6.892 -2.460 4.833 1.00 91.25 167 PRO A N 1
ATOM 1320 C CA . PRO A 1 167 ? -7.765 -1.374 4.388 1.00 91.25 167 PRO A CA 1
ATOM 1321 C C . PRO A 1 167 ? -7.488 -0.901 2.954 1.00 91.25 167 PRO A C 1
ATOM 1323 O O . PRO A 1 167 ? -6.597 -1.479 2.287 1.00 91.25 167 PRO A O 1
#

Sequence (167 aa):
WEGFSMVTVIALGLCVLGSLAIPPPRFAMLRVTRLANRNGGLAKGRLGRNLLKIRPGDRVENIRCFANLRRLSRVGKEIQREFGDMLLHDRNVLKAVDPKWTDDIVNTTLVSVTEVQMSRDMSVAKLYLLFSGGNPNGYHSVLNRLDSRKPYIRRALAERLNLRRAP

Secondary structure (DSSP, 8-state):
-------------------------------------SS----------------TT---S----PPPHHHHHHHHHHHHHHHHHHHHH-HHHHHHH-TT--TTSPPS-EEEEEEEEE-TTSS-EEEEEEEE-S-TTHHHHHHHHHHHTHHHHHHHHHHHTT-SS--

Solvent-accessible surface area (backbone atoms only — not comparable to full-atom values): 11197 Å² total; per-residue (Å²): 134,84,80,94,84,80,90,80,89,79,90,77,88,79,91,80,90,79,88,79,71,77,73,76,82,75,81,72,86,80,73,78,75,72,78,80,65,90,70,88,72,89,77,88,74,79,100,60,84,85,70,81,76,79,56,97,82,68,86,74,89,72,85,79,76,70,54,57,67,71,57,52,55,48,51,29,53,50,51,46,51,55,51,47,49,35,56,76,69,35,65,80,48,36,44,29,66,37,78,84,61,46,100,86,54,82,74,85,63,50,73,48,70,78,49,50,50,62,42,66,71,58,64,45,63,47,80,42,74,46,72,50,63,98,51,94,71,57,57,61,62,30,51,55,37,47,59,73,40,43,71,58,53,35,50,54,51,15,65,77,69,68,40,97,67,54,68

InterPro domains:
  IPR000238 Ribosome-binding factor A [PF02033] (71-167)
  IPR000238 Ribosome-binding factor A [PTHR33515] (59-167)
  IPR015946 K homology domain-like, alpha/beta [G3DSA:3.30.300.20] (67-167)
  IPR023799 Ribosome-binding factor A domain superfamily [SSF89919] (67-167)

pLDDT: mean 71.06, std 24.42, range [28.39, 96.88]